Protein AF-A0A291JMP6-F1 (afdb_monomer)

Sequence (75 aa):
MKDDKLRTSNSNIKAIFLTILPMHIFFIALSIYNILTKDSILALSLSIFSLMIFTSMLTLFLNTYMISKTKNNSR

Structure (mmCIF, N/CA/C/O backbone):
data_AF-A0A291JMP6-F1
#
_entry.id   AF-A0A291JMP6-F1
#
loop_
_atom_site.group_PDB
_atom_site.id
_atom_site.type_symbol
_atom_site.label_atom_id
_atom_site.label_alt_id
_atom_site.label_comp_id
_atom_site.label_asym_id
_atom_site.label_entity_id
_atom_site.label_seq_id
_atom_site.pdbx_PDB_ins_code
_atom_site.Cartn_x
_atom_site.Cartn_y
_atom_site.Cartn_z
_atom_site.occupancy
_atom_site.B_iso_or_equiv
_atom_site.auth_seq_id
_atom_site.auth_comp_id
_atom_site.auth_asym_id
_atom_site.auth_atom_id
_atom_site.pdbx_PDB_model_num
ATOM 1 N N . MET A 1 1 ? -27.626 9.103 26.451 1.00 47.56 1 MET A N 1
ATOM 2 C CA . MET A 1 1 ? -28.010 9.460 25.062 1.00 47.56 1 MET A CA 1
ATOM 3 C C . MET A 1 1 ? -26.850 10.016 24.211 1.00 47.56 1 MET A C 1
ATOM 5 O O . MET A 1 1 ? -27.055 10.254 23.029 1.00 47.56 1 MET A O 1
ATOM 9 N N . LYS A 1 2 ? -25.629 10.222 24.750 1.00 51.72 2 LYS A N 1
ATOM 10 C CA . LYS A 1 2 ? -24.431 10.594 23.954 1.00 51.72 2 LYS A CA 1
ATOM 11 C C . LYS A 1 2 ? -23.558 9.385 23.573 1.00 51.72 2 LYS A C 1
ATOM 13 O O . LYS A 1 2 ? -22.842 9.446 22.577 1.00 51.72 2 LYS A O 1
ATOM 18 N N . ASP A 1 3 ? -23.658 8.288 24.318 1.00 50.22 3 ASP A N 1
ATOM 19 C CA . ASP A 1 3 ? -22.811 7.097 24.167 1.00 50.22 3 ASP A CA 1
ATOM 20 C C . ASP A 1 3 ? -23.153 6.257 22.927 1.00 50.22 3 ASP A C 1
ATOM 22 O O . ASP A 1 3 ? -22.265 5.688 22.289 1.00 50.22 3 ASP A O 1
ATOM 26 N N . ASP A 1 4 ? -24.421 6.258 22.513 1.00 49.34 4 ASP A N 1
ATOM 27 C CA . ASP A 1 4 ? -24.906 5.455 21.384 1.00 49.34 4 ASP A CA 1
ATOM 28 C C . ASP A 1 4 ? -24.367 5.972 20.042 1.00 49.34 4 ASP A C 1
ATOM 30 O O . ASP A 1 4 ? -23.981 5.199 19.165 1.00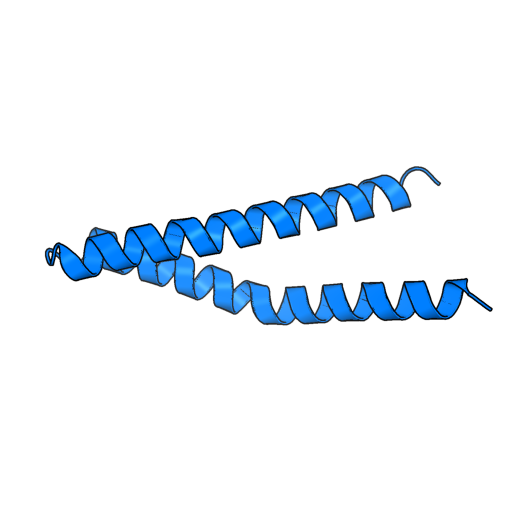 49.34 4 ASP A O 1
ATOM 34 N N . LYS A 1 5 ? -24.228 7.298 19.902 1.00 46.50 5 LYS A N 1
ATOM 35 C CA . LYS A 1 5 ? -23.706 7.932 18.681 1.00 46.50 5 LYS A CA 1
ATOM 36 C C . LYS A 1 5 ? -22.207 7.661 18.487 1.00 46.50 5 LYS A C 1
ATOM 38 O O . LYS A 1 5 ? -21.744 7.498 17.357 1.00 46.50 5 LYS A O 1
ATOM 43 N N . LEU A 1 6 ? -21.452 7.580 19.587 1.00 51.50 6 LEU A N 1
ATOM 44 C CA . LEU A 1 6 ? -20.009 7.321 19.573 1.00 51.50 6 LEU A CA 1
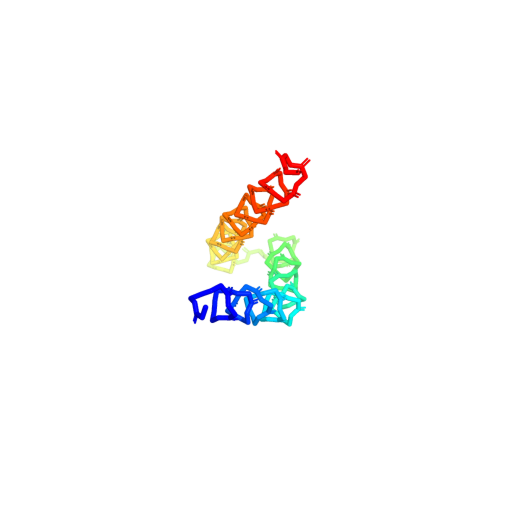ATOM 45 C C . LEU A 1 6 ? -19.698 5.849 19.245 1.00 51.50 6 LEU A C 1
ATOM 47 O O . LEU A 1 6 ? -18.731 5.559 18.537 1.00 51.50 6 LEU A O 1
ATOM 51 N N . ARG A 1 7 ? -20.543 4.921 19.718 1.00 49.84 7 ARG A N 1
ATOM 52 C CA . ARG A 1 7 ? -20.407 3.475 19.472 1.00 49.84 7 ARG A CA 1
ATOM 53 C C . ARG A 1 7 ? -20.697 3.105 18.016 1.00 49.84 7 ARG A C 1
ATOM 55 O O . ARG A 1 7 ? -19.932 2.347 17.421 1.00 49.84 7 ARG A O 1
ATOM 62 N N . THR A 1 8 ? -21.730 3.701 17.419 1.00 52.22 8 THR A N 1
ATOM 63 C CA . THR A 1 8 ? -22.072 3.504 15.999 1.00 52.22 8 THR A CA 1
ATOM 64 C C . THR A 1 8 ? -20.967 4.026 15.077 1.00 52.22 8 THR A C 1
ATOM 66 O O . THR A 1 8 ? -20.558 3.322 14.153 1.00 52.22 8 THR A O 1
ATOM 69 N N . SER A 1 9 ? -20.400 5.200 15.388 1.00 56.34 9 SER A N 1
ATOM 70 C CA . SER A 1 9 ? -19.284 5.794 14.636 1.00 56.34 9 SER A CA 1
ATOM 71 C C . SER A 1 9 ? -18.042 4.890 14.608 1.00 56.34 9 SER A C 1
ATOM 73 O O . SER A 1 9 ? -17.501 4.606 13.541 1.00 56.34 9 SER A O 1
ATOM 75 N N . ASN A 1 10 ? -17.644 4.330 15.756 1.00 59.47 10 ASN A N 1
ATOM 76 C CA . ASN A 1 10 ? -16.491 3.425 15.83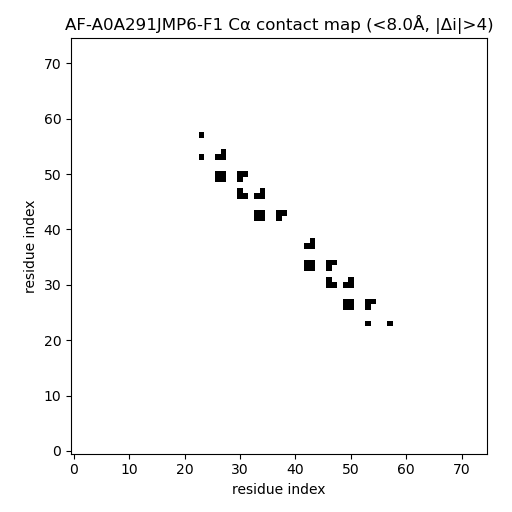6 1.00 59.47 10 ASN A CA 1
ATOM 77 C C . ASN A 1 10 ? -16.692 2.102 15.070 1.00 59.47 10 ASN A C 1
ATOM 79 O O . ASN A 1 10 ? -15.733 1.551 14.525 1.00 59.47 10 ASN A O 1
ATOM 83 N N . SER A 1 11 ? -17.926 1.588 15.002 1.00 60.91 11 SER A N 1
ATOM 84 C CA . SER A 1 11 ? -18.225 0.375 14.226 1.00 60.91 11 SER A CA 1
ATOM 85 C C . SER A 1 11 ? -18.124 0.614 12.715 1.00 60.91 11 SER A C 1
ATOM 87 O O . SER A 1 11 ? -17.570 -0.220 11.999 1.00 60.91 11 SER A O 1
ATOM 89 N N . ASN A 1 12 ? -18.546 1.795 12.251 1.00 67.06 12 ASN A N 1
ATOM 90 C CA . ASN A 1 12 ? -18.453 2.185 10.847 1.00 67.06 12 ASN A CA 1
ATOM 91 C C . ASN A 1 12 ? -16.992 2.347 10.415 1.00 67.06 12 ASN A C 1
ATOM 93 O O . ASN A 1 12 ? -16.612 1.858 9.357 1.00 67.06 12 ASN A O 1
ATOM 97 N N . ILE A 1 13 ? -16.145 2.949 11.257 1.00 68.38 13 ILE A N 1
ATOM 98 C CA . ILE A 1 13 ? -14.705 3.089 10.981 1.00 68.38 13 ILE A CA 1
ATOM 99 C C . ILE A 1 13 ? -14.029 1.713 10.884 1.00 68.38 13 ILE A C 1
ATOM 101 O O . ILE A 1 13 ? -13.224 1.486 9.984 1.00 68.38 13 ILE A O 1
ATOM 105 N N . LYS A 1 14 ? -14.394 0.762 11.757 1.00 68.25 14 LYS A N 1
ATOM 106 C CA . LYS A 1 14 ? -13.920 -0.631 11.670 1.00 68.25 14 LYS A CA 1
ATOM 107 C C . LYS A 1 14 ? -14.373 -1.338 10.392 1.00 68.25 14 LYS A C 1
ATOM 109 O O . LYS A 1 14 ? -13.577 -2.058 9.799 1.00 68.25 14 LYS A O 1
ATOM 114 N N . ALA A 1 15 ? -15.623 -1.151 9.974 1.00 74.31 15 ALA A N 1
ATOM 115 C CA . ALA A 1 15 ? -16.149 -1.752 8.750 1.00 74.31 15 ALA A CA 1
ATOM 116 C C . ALA A 1 15 ? -15.477 -1.170 7.495 1.00 74.31 15 ALA A C 1
ATOM 118 O O . ALA A 1 15 ? -15.065 -1.914 6.603 1.00 74.31 15 ALA A O 1
ATOM 119 N N . ILE A 1 16 ? -15.283 0.152 7.467 1.00 74.12 16 ILE A N 1
ATOM 120 C CA . ILE A 1 16 ? -14.530 0.847 6.416 1.00 74.12 16 ILE A CA 1
ATOM 121 C C . ILE A 1 16 ? -13.088 0.328 6.379 1.00 74.12 16 ILE A C 1
ATOM 123 O O . ILE A 1 16 ? -12.593 -0.007 5.307 1.00 74.12 16 ILE A O 1
ATOM 127 N N . PHE A 1 17 ? -12.444 0.167 7.539 1.00 71.56 17 PHE A N 1
ATOM 128 C CA . PHE A 1 17 ? -11.102 -0.409 7.644 1.00 71.56 17 PHE A CA 1
ATOM 129 C C . PHE A 1 17 ? -11.034 -1.828 7.074 1.00 71.56 17 PHE A C 1
ATOM 131 O O . PHE A 1 17 ? -10.169 -2.106 6.251 1.00 71.56 17 PHE A O 1
ATOM 138 N N . LEU A 1 18 ? -11.963 -2.711 7.449 1.00 77.31 18 LEU A N 1
ATOM 139 C CA . LEU A 1 18 ? -11.992 -4.087 6.943 1.00 77.31 18 LEU A CA 1
ATOM 140 C C . LEU A 1 18 ? -12.191 -4.149 5.423 1.00 77.31 18 LEU A C 1
ATOM 142 O O . LEU A 1 18 ? -11.673 -5.051 4.773 1.00 77.31 18 LEU A O 1
ATOM 146 N N . THR A 1 19 ? -12.906 -3.172 4.864 1.00 80.69 19 THR A N 1
ATOM 147 C CA . THR A 1 19 ? -13.165 -3.072 3.422 1.00 80.69 19 THR A CA 1
ATOM 148 C C . THR A 1 19 ? -11.965 -2.496 2.661 1.00 80.69 19 THR A C 1
ATOM 150 O O . THR A 1 19 ? -11.680 -2.910 1.541 1.00 80.69 19 THR A O 1
ATOM 153 N N . ILE A 1 20 ? -11.233 -1.556 3.267 1.00 81.50 20 ILE A N 1
ATOM 154 C CA . ILE A 1 20 ? -10.103 -0.841 2.650 1.00 81.50 20 ILE A CA 1
ATOM 155 C C . ILE A 1 20 ? -8.758 -1.559 2.845 1.00 81.50 20 ILE A C 1
ATOM 157 O O . ILE A 1 20 ? -7.842 -1.388 2.034 1.00 81.50 20 ILE A O 1
A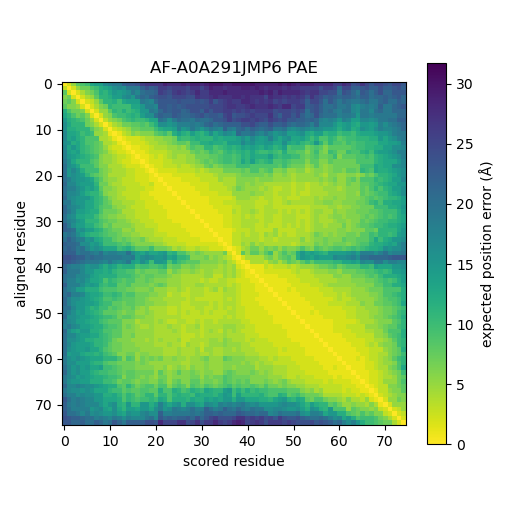TOM 161 N N . LEU A 1 21 ? -8.627 -2.384 3.886 1.00 82.75 21 LEU A N 1
ATOM 162 C CA . LEU A 1 21 ? -7.405 -3.125 4.203 1.00 82.75 21 LEU A CA 1
ATOM 163 C C . LEU A 1 21 ? -6.931 -4.039 3.052 1.00 82.75 21 LEU A C 1
ATOM 165 O O . LE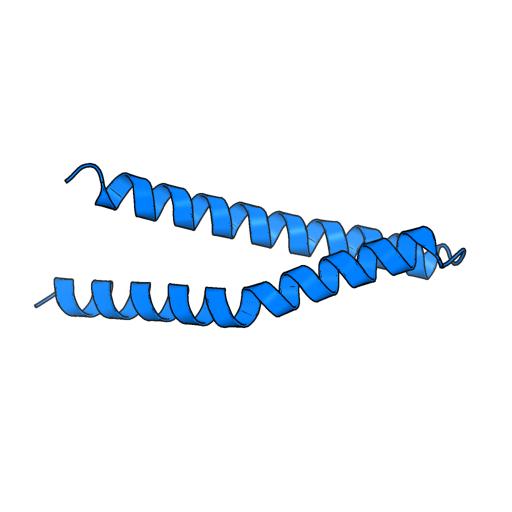U A 1 21 ? -5.748 -3.966 2.716 1.00 82.75 21 LEU A O 1
ATOM 169 N N . PRO A 1 22 ? -7.796 -4.831 2.381 1.00 85.31 22 PRO A N 1
ATOM 170 C CA . PRO A 1 22 ? -7.385 -5.640 1.232 1.00 85.31 22 PRO A CA 1
ATOM 171 C C . PRO A 1 22 ? -6.830 -4.790 0.086 1.00 85.31 22 PRO A C 1
ATOM 173 O O . PRO A 1 22 ? -5.847 -5.171 -0.544 1.00 85.31 22 PRO A O 1
ATOM 176 N N . MET A 1 23 ? -7.416 -3.610 -0.146 1.00 87.00 23 MET A N 1
ATOM 177 C CA . MET A 1 23 ? -6.945 -2.679 -1.172 1.00 87.00 23 MET A CA 1
ATOM 178 C C . MET A 1 23 ? -5.545 -2.145 -0.831 1.00 87.00 23 MET A C 1
ATOM 180 O O . MET A 1 23 ? -4.677 -2.122 -1.700 1.00 87.00 23 MET A O 1
ATOM 184 N N . HIS A 1 24 ? -5.287 -1.784 0.431 1.00 84.75 24 HIS A N 1
ATOM 185 C CA . HIS A 1 24 ? -3.953 -1.349 0.870 1.00 84.75 24 HIS A CA 1
ATOM 186 C C . HIS A 1 24 ? -2.910 -2.457 0.692 1.00 84.75 24 HIS A C 1
ATOM 188 O O . HIS A 1 24 ? -1.832 -2.205 0.156 1.00 84.75 24 HIS A O 1
ATOM 194 N N . ILE A 1 25 ? -3.241 -3.690 1.088 1.00 86.69 25 ILE A N 1
ATOM 195 C CA . ILE A 1 25 ? -2.354 -4.851 0.925 1.00 86.69 25 ILE A CA 1
ATOM 196 C C . ILE A 1 25 ? -2.056 -5.097 -0.559 1.00 86.69 25 ILE A C 1
ATOM 198 O O . ILE A 1 25 ? -0.900 -5.317 -0.919 1.00 86.69 25 ILE A O 1
ATOM 202 N N . PHE A 1 26 ? -3.068 -5.003 -1.426 1.00 88.62 26 PHE A N 1
ATOM 203 C CA . PHE A 1 26 ? -2.896 -5.148 -2.870 1.00 88.62 26 PHE A CA 1
ATOM 204 C C . PHE A 1 26 ? -1.939 -4.096 -3.445 1.00 88.62 26 PHE A C 1
ATOM 206 O O . PHE A 1 26 ? -1.012 -4.450 -4.170 1.00 88.62 26 PHE A O 1
ATOM 213 N N . PHE A 1 27 ? -2.105 -2.820 -3.088 1.00 87.69 27 PHE A N 1
ATOM 214 C CA . PHE A 1 27 ? -1.217 -1.753 -3.562 1.00 87.69 27 PHE A CA 1
ATOM 215 C C . PHE A 1 27 ? 0.220 -1.902 -3.056 1.00 87.69 27 PHE A C 1
ATOM 217 O O . PHE A 1 27 ? 1.160 -1.633 -3.807 1.00 87.69 27 PHE A O 1
ATOM 224 N N . ILE A 1 28 ? 0.407 -2.361 -1.817 1.00 88.25 28 ILE A N 1
ATOM 225 C CA . ILE A 1 28 ? 1.731 -2.664 -1.260 1.00 88.25 28 ILE A CA 1
ATOM 226 C C . ILE A 1 28 ? 2.386 -3.800 -2.053 1.00 88.25 28 ILE A C 1
ATOM 228 O O . ILE A 1 28 ? 3.510 -3.643 -2.529 1.00 88.25 28 ILE A O 1
ATOM 232 N N . ALA A 1 29 ? 1.671 -4.910 -2.259 1.00 86.88 29 ALA A N 1
ATOM 233 C CA . ALA A 1 29 ? 2.173 -6.053 -3.018 1.00 86.88 29 ALA A CA 1
ATOM 234 C C . ALA A 1 29 ? 2.495 -5.680 -4.474 1.00 86.88 29 ALA A C 1
ATOM 236 O O . ALA A 1 29 ? 3.548 -6.052 -4.986 1.00 86.88 29 ALA A O 1
ATOM 237 N N . LEU A 1 30 ? 1.634 -4.887 -5.117 1.00 86.88 30 LEU A N 1
ATOM 238 C CA . LEU A 1 30 ? 1.847 -4.388 -6.474 1.00 86.88 30 LEU A CA 1
ATOM 239 C C . LEU A 1 30 ? 3.065 -3.460 -6.560 1.00 86.88 30 LEU A C 1
ATOM 241 O O . LEU A 1 30 ? 3.842 -3.552 -7.509 1.00 86.88 30 LEU A O 1
ATOM 245 N N . SER A 1 31 ? 3.258 -2.594 -5.562 1.00 86.69 31 SER A N 1
ATOM 246 C CA . SER A 1 31 ? 4.418 -1.699 -5.498 1.00 86.69 31 SER A CA 1
ATOM 247 C C . SER A 1 31 ? 5.714 -2.497 -5.330 1.00 86.69 31 SER A C 1
ATOM 249 O O . SER A 1 31 ? 6.680 -2.242 -6.043 1.00 86.69 31 SER A O 1
ATOM 251 N N . ILE A 1 32 ? 5.726 -3.512 -4.457 1.00 87.31 32 ILE A N 1
ATOM 252 C CA . ILE A 1 32 ? 6.873 -4.418 -4.280 1.00 87.31 32 ILE A CA 1
ATOM 253 C C . ILE A 1 32 ? 7.151 -5.197 -5.571 1.00 87.31 32 ILE A C 1
ATOM 255 O O . ILE A 1 32 ? 8.296 -5.265 -6.010 1.00 87.31 32 ILE A O 1
ATOM 259 N N . TYR A 1 33 ? 6.114 -5.738 -6.213 1.00 88.81 33 TYR A N 1
ATOM 260 C CA . TYR A 1 33 ? 6.249 -6.441 -7.487 1.00 88.81 33 TYR A CA 1
ATOM 261 C C . TYR A 1 33 ? 6.852 -5.541 -8.570 1.00 88.81 33 TYR A C 1
ATOM 263 O O . TYR A 1 33 ? 7.775 -5.955 -9.268 1.00 88.81 33 TYR A O 1
ATOM 271 N N . ASN A 1 34 ? 6.394 -4.292 -8.680 1.00 85.44 34 ASN A N 1
ATOM 272 C CA . ASN A 1 34 ? 6.977 -3.336 -9.617 1.00 85.44 34 ASN A CA 1
ATOM 273 C C . ASN A 1 34 ? 8.440 -3.021 -9.288 1.00 85.44 34 ASN A C 1
ATOM 275 O O . ASN A 1 34 ? 9.241 -2.966 -10.212 1.00 85.44 34 ASN A O 1
ATOM 279 N N . ILE A 1 35 ? 8.808 -2.861 -8.014 1.00 85.31 35 ILE A N 1
ATOM 280 C CA . ILE A 1 35 ? 10.209 -2.635 -7.614 1.00 85.31 35 ILE A CA 1
ATOM 281 C C . ILE A 1 35 ? 11.094 -3.826 -8.010 1.00 85.31 35 ILE A C 1
ATOM 283 O O . ILE A 1 35 ? 12.217 -3.626 -8.457 1.00 85.31 35 ILE A O 1
ATOM 287 N N . LEU A 1 36 ? 10.591 -5.055 -7.863 1.00 84.44 36 LEU A N 1
ATOM 288 C CA . LEU A 1 36 ? 11.348 -6.276 -8.159 1.00 84.44 36 LEU A CA 1
ATOM 289 C C . LEU A 1 36 ? 11.416 -6.618 -9.653 1.00 84.44 36 LEU A C 1
ATOM 291 O O . LEU A 1 36 ? 12.337 -7.314 -10.066 1.00 84.44 36 LEU A O 1
ATOM 295 N N . THR A 1 37 ? 10.435 -6.181 -10.447 1.00 84.62 37 THR A N 1
ATOM 296 C CA . THR A 1 37 ? 10.243 -6.674 -11.826 1.00 84.62 37 THR A CA 1
ATOM 297 C C . THR A 1 37 ? 10.453 -5.596 -12.892 1.00 84.62 37 THR A C 1
ATOM 299 O O . THR A 1 37 ? 10.559 -5.918 -14.074 1.00 84.62 37 THR A O 1
ATOM 302 N N . LYS A 1 38 ? 10.466 -4.307 -12.529 1.00 78.94 38 LYS A N 1
ATOM 303 C CA . LYS A 1 38 ? 10.604 -3.201 -13.489 1.00 78.94 38 LYS A CA 1
ATOM 304 C C . LYS A 1 38 ? 11.951 -2.503 -13.314 1.00 78.94 38 LYS A C 1
ATOM 306 O O . LYS A 1 38 ? 12.189 -1.878 -12.290 1.00 78.94 38 LYS A O 1
ATOM 311 N N . ASP A 1 39 ? 12.733 -2.453 -14.389 1.00 75.25 39 ASP A N 1
ATOM 312 C CA . ASP A 1 39 ? 13.985 -1.675 -14.452 1.00 75.25 39 ASP A CA 1
ATOM 313 C C . ASP A 1 39 ? 13.769 -0.172 -14.719 1.00 75.25 39 ASP A C 1
ATOM 315 O O . ASP A 1 39 ? 14.709 0.621 -14.749 1.00 75.25 39 ASP A O 1
ATOM 319 N N . SER A 1 40 ? 12.522 0.258 -14.939 1.00 84.19 40 SER A N 1
ATOM 320 C CA . SER A 1 40 ? 12.227 1.669 -15.187 1.00 84.19 40 SER A CA 1
ATOM 321 C C . SER A 1 40 ? 12.339 2.476 -13.897 1.00 84.19 40 SER A C 1
ATOM 323 O O . SER A 1 40 ? 11.524 2.323 -12.985 1.00 84.19 40 SER A O 1
ATOM 325 N N . ILE A 1 41 ? 13.298 3.404 -13.867 1.00 83.75 41 ILE A N 1
ATOM 326 C CA . ILE A 1 41 ? 13.537 4.338 -12.755 1.00 83.75 41 ILE A CA 1
ATOM 327 C C . ILE A 1 41 ? 12.258 5.088 -12.355 1.00 83.75 41 ILE A C 1
ATOM 329 O O . ILE A 1 41 ? 12.012 5.286 -11.168 1.00 83.75 41 ILE A O 1
ATOM 333 N N . LEU A 1 42 ? 11.416 5.466 -13.324 1.00 85.38 42 LEU A N 1
ATOM 334 C CA . LEU A 1 42 ? 10.142 6.146 -13.061 1.00 85.38 42 LEU A CA 1
ATOM 335 C C . LEU A 1 42 ? 9.113 5.227 -12.391 1.00 85.38 42 LEU A C 1
ATOM 337 O O . LEU A 1 42 ? 8.392 5.653 -11.493 1.00 85.38 42 LEU A O 1
ATOM 341 N N . ALA A 1 43 ? 9.035 3.963 -12.814 1.00 80.94 43 ALA A N 1
ATOM 342 C CA . ALA A 1 43 ? 8.129 2.994 -12.199 1.00 80.94 43 ALA A CA 1
ATOM 343 C C . ALA A 1 43 ? 8.584 2.642 -10.777 1.00 80.94 43 ALA A C 1
ATOM 345 O O . ALA A 1 43 ? 7.756 2.490 -9.879 1.00 80.94 43 ALA A O 1
ATOM 346 N N . LEU A 1 44 ? 9.898 2.554 -10.573 1.00 86.06 44 LEU A N 1
ATOM 347 C CA . LEU A 1 44 ? 10.514 2.258 -9.289 1.00 86.06 44 LEU A CA 1
ATOM 348 C C . LEU A 1 44 ? 10.317 3.418 -8.304 1.00 86.06 44 LEU A C 1
ATOM 350 O O . LEU A 1 44 ? 9.845 3.190 -7.192 1.00 86.06 44 LEU A O 1
ATOM 354 N N . SER A 1 45 ? 10.579 4.662 -8.717 1.00 87.12 45 SER A N 1
ATOM 355 C CA . SER A 1 45 ? 10.379 5.840 -7.862 1.00 87.12 45 SER A CA 1
ATOM 356 C C . SER A 1 45 ? 8.913 6.026 -7.469 1.00 87.12 45 SER A C 1
ATOM 358 O O . SER A 1 45 ? 8.615 6.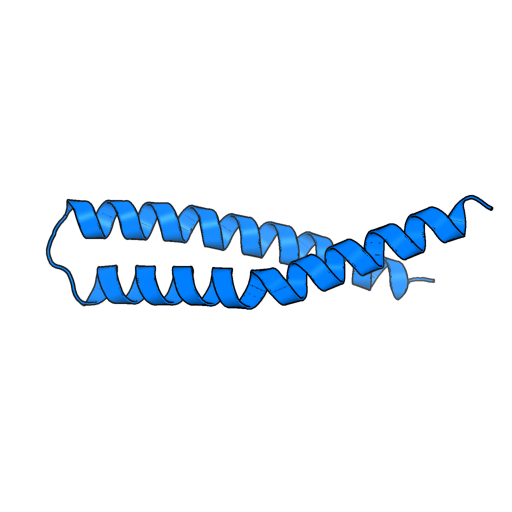235 -6.291 1.00 87.12 45 SER A O 1
ATOM 360 N N . LEU A 1 46 ? 7.986 5.854 -8.417 1.00 87.31 46 LEU A N 1
ATOM 361 C CA . LEU A 1 46 ? 6.551 5.910 -8.146 1.00 87.31 46 LEU A CA 1
ATOM 362 C C . LEU A 1 46 ? 6.105 4.789 -7.196 1.00 87.31 46 LEU A C 1
ATOM 364 O O . LEU A 1 46 ? 5.295 5.028 -6.300 1.00 87.31 46 LEU A O 1
ATOM 368 N N . SER A 1 47 ? 6.657 3.583 -7.352 1.00 89.06 47 SER A N 1
ATOM 369 C CA . SER A 1 47 ? 6.333 2.440 -6.491 1.00 89.06 47 SER A CA 1
ATOM 370 C C . SER A 1 47 ? 6.860 2.626 -5.069 1.00 89.06 47 SER A C 1
ATOM 372 O O . SER A 1 47 ? 6.127 2.356 -4.1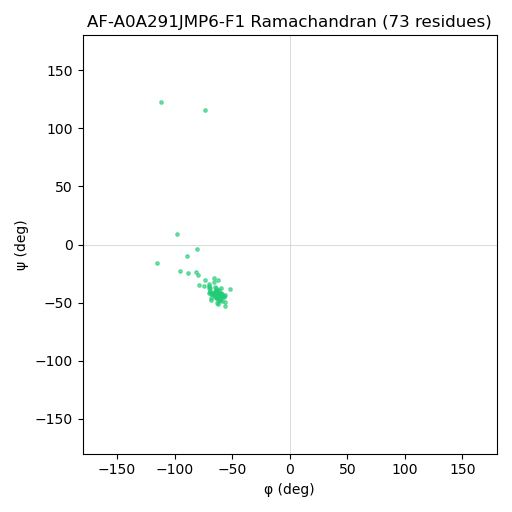23 1.00 89.06 47 SER A O 1
ATOM 374 N N . ILE A 1 48 ? 8.077 3.151 -4.892 1.00 88.44 48 ILE A N 1
ATOM 375 C CA . ILE A 1 48 ? 8.621 3.486 -3.564 1.00 88.44 48 ILE A CA 1
ATOM 376 C C . ILE A 1 48 ? 7.790 4.587 -2.900 1.00 88.44 48 ILE A C 1
ATOM 378 O O . ILE A 1 48 ? 7.445 4.474 -1.723 1.00 88.44 48 ILE A O 1
ATOM 382 N N . PHE A 1 49 ? 7.432 5.633 -3.647 1.00 90.50 49 PHE A N 1
ATOM 383 C CA . PHE A 1 49 ? 6.626 6.734 -3.124 1.00 90.50 49 PHE A CA 1
ATOM 384 C C . PHE A 1 49 ? 5.232 6.262 -2.685 1.00 90.50 49 PHE A C 1
ATOM 386 O O . PHE A 1 49 ? 4.795 6.538 -1.567 1.00 90.50 49 PHE A O 1
ATOM 393 N N . SER A 1 50 ? 4.568 5.476 -3.536 1.00 88.62 50 SER A N 1
ATOM 394 C CA . SER A 1 50 ? 3.303 4.807 -3.223 1.00 88.62 50 SER A CA 1
ATOM 395 C C . SER A 1 50 ? 3.432 3.932 -1.971 1.00 88.62 50 SER A C 1
ATOM 397 O O . SER A 1 50 ? 2.651 4.070 -1.026 1.00 88.62 50 SER A O 1
ATOM 399 N N . LEU A 1 51 ? 4.465 3.086 -1.912 1.00 89.19 51 LEU A N 1
ATOM 400 C CA . LEU A 1 51 ? 4.716 2.186 -0.789 1.00 89.19 51 LEU A CA 1
ATOM 401 C C . LEU A 1 51 ? 4.884 2.947 0.531 1.00 89.19 51 LEU A C 1
ATOM 403 O O . LEU A 1 51 ? 4.312 2.536 1.543 1.00 89.19 51 LEU A O 1
ATOM 407 N N . MET A 1 52 ? 5.608 4.068 0.525 1.00 90.88 52 MET A N 1
ATOM 408 C CA . MET A 1 52 ? 5.789 4.914 1.705 1.00 90.88 52 MET A CA 1
ATOM 409 C C . MET A 1 52 ? 4.446 5.450 2.217 1.00 90.88 52 MET A C 1
ATOM 411 O O . MET A 1 52 ? 4.140 5.298 3.400 1.00 90.88 52 MET A O 1
ATOM 415 N N . ILE A 1 53 ? 3.605 5.991 1.330 1.00 90.75 53 ILE A N 1
ATOM 416 C CA . ILE A 1 53 ? 2.290 6.541 1.698 1.00 90.75 53 ILE A CA 1
ATOM 417 C C . ILE A 1 53 ? 1.381 5.455 2.282 1.00 90.75 53 ILE A C 1
ATOM 419 O O . ILE A 1 53 ? 0.831 5.632 3.373 1.00 90.75 53 ILE A O 1
ATOM 423 N N . PHE A 1 54 ? 1.234 4.325 1.586 1.00 88.31 54 PHE A N 1
ATOM 424 C CA . PHE A 1 54 ? 0.355 3.243 2.036 1.00 88.31 54 PHE A CA 1
ATOM 425 C C . PHE A 1 54 ? 0.832 2.625 3.354 1.00 88.31 54 PHE A C 1
ATOM 427 O O . PHE A 1 54 ? 0.011 2.327 4.224 1.00 88.31 54 PHE A O 1
ATOM 434 N N . THR A 1 55 ? 2.146 2.495 3.546 1.00 88.31 55 THR A N 1
ATOM 435 C CA . THR A 1 55 ? 2.727 1.974 4.792 1.00 88.31 55 THR A CA 1
ATOM 436 C C . THR A 1 55 ? 2.523 2.941 5.959 1.00 88.31 55 THR A C 1
ATOM 438 O O . THR A 1 55 ? 2.147 2.514 7.055 1.00 88.31 55 THR A O 1
ATOM 441 N N . SER A 1 56 ? 2.710 4.248 5.748 1.00 90.19 56 SER A N 1
ATOM 442 C CA . SER A 1 56 ? 2.453 5.266 6.775 1.00 90.19 56 SER A CA 1
ATOM 443 C C . SER A 1 56 ? 0.980 5.318 7.174 1.00 90.19 56 SER A C 1
ATOM 445 O O . SER A 1 56 ? 0.677 5.315 8.370 1.00 90.19 56 SER A O 1
ATOM 447 N N . MET A 1 57 ? 0.065 5.294 6.198 1.00 87.06 57 MET A N 1
ATOM 448 C CA . MET A 1 57 ? -1.375 5.196 6.457 1.00 87.06 57 MET A CA 1
ATOM 449 C C . MET A 1 57 ? -1.682 3.950 7.292 1.00 87.06 57 MET A C 1
ATOM 451 O O . MET A 1 57 ? -2.265 4.065 8.370 1.00 87.06 57 MET A O 1
ATOM 455 N N . LEU A 1 58 ? -1.219 2.773 6.858 1.00 86.50 58 LEU A N 1
ATOM 456 C CA . LEU A 1 58 ? -1.442 1.512 7.570 1.00 86.50 58 LEU A CA 1
ATOM 457 C C . LEU A 1 58 ? -0.928 1.568 9.017 1.00 86.50 58 LEU A C 1
ATOM 459 O O . LEU A 1 58 ? -1.628 1.144 9.936 1.00 86.50 58 LEU A O 1
ATOM 463 N N . THR A 1 59 ? 0.258 2.138 9.232 1.00 88.19 59 THR A N 1
ATOM 464 C CA . THR A 1 59 ? 0.867 2.288 10.563 1.00 88.19 59 THR A CA 1
ATOM 465 C C . THR A 1 59 ? 0.026 3.182 11.473 1.00 88.19 59 THR A C 1
ATOM 467 O O . THR A 1 59 ? -0.244 2.821 12.620 1.00 88.19 59 THR A O 1
ATOM 470 N N . LEU A 1 60 ? -0.440 4.328 10.970 1.00 87.25 60 LEU A N 1
ATOM 471 C CA . LEU A 1 60 ? -1.279 5.256 11.731 1.00 87.25 60 LEU A CA 1
ATOM 472 C C . LEU A 1 60 ? -2.634 4.626 12.081 1.00 87.25 60 LEU A C 1
ATOM 474 O O . LEU A 1 60 ? -3.119 4.762 13.211 1.00 87.25 60 LEU A O 1
ATOM 478 N N . PHE A 1 61 ? -3.216 3.873 11.147 1.00 80.62 61 PHE A N 1
ATOM 479 C CA . PHE A 1 61 ? -4.449 3.125 11.381 1.00 80.62 61 PHE A CA 1
ATOM 480 C C . PHE A 1 61 ? -4.266 2.013 12.421 1.00 80.62 61 PHE A C 1
ATOM 482 O O . PHE A 1 61 ? -5.081 1.907 13.340 1.00 80.62 61 PHE A O 1
ATOM 489 N N . LEU A 1 62 ? -3.186 1.227 12.340 1.00 84.12 62 LEU A N 1
ATOM 490 C CA . LEU A 1 62 ? -2.859 0.192 13.328 1.00 84.12 62 LEU A CA 1
ATOM 491 C C . LEU A 1 62 ? -2.631 0.784 14.720 1.00 84.12 62 LEU A C 1
ATOM 493 O O . LEU A 1 62 ? -3.160 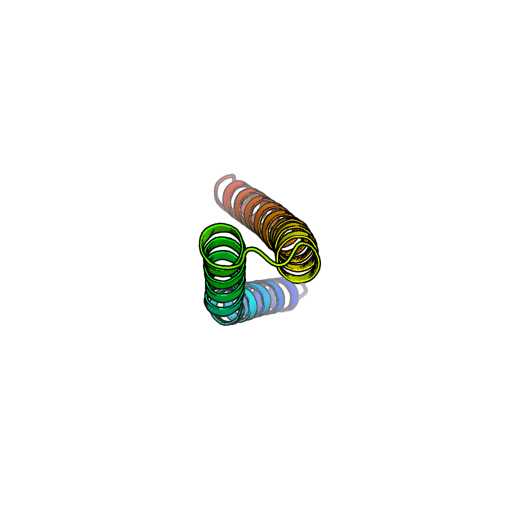0.257 15.698 1.00 84.12 62 LEU A O 1
ATOM 497 N N . ASN A 1 63 ? -1.911 1.903 14.809 1.00 86.19 63 ASN A N 1
ATOM 498 C CA . ASN A 1 63 ? -1.704 2.612 16.068 1.00 86.19 63 ASN A CA 1
ATOM 499 C C . ASN A 1 63 ? -3.042 3.068 16.673 1.00 86.19 63 ASN A C 1
ATOM 501 O O . ASN A 1 63 ? -3.338 2.799 17.837 1.00 86.19 63 ASN A O 1
ATOM 505 N N . THR A 1 64 ? -3.911 3.672 15.858 1.00 81.94 64 THR A N 1
ATOM 506 C CA . THR A 1 64 ? -5.259 4.089 16.280 1.00 81.94 64 THR A CA 1
ATOM 507 C C . THR A 1 64 ? -6.101 2.902 16.762 1.00 81.94 64 THR A C 1
ATOM 509 O O . THR A 1 64 ? -6.787 2.989 17.788 1.00 81.94 64 THR A O 1
ATOM 512 N N . TYR A 1 65 ? -6.025 1.768 16.060 1.00 78.94 65 TYR A N 1
ATOM 513 C CA . TYR A 1 65 ? -6.702 0.533 16.448 1.00 78.94 65 TYR A CA 1
ATOM 514 C C . TYR A 1 65 ? -6.172 -0.025 17.775 1.00 78.94 65 TYR A C 1
ATOM 516 O O . TYR A 1 65 ? -6.968 -0.375 18.649 1.00 78.94 65 TYR A O 1
ATOM 524 N N . MET A 1 66 ? -4.849 -0.070 17.957 1.00 80.12 66 MET A N 1
ATOM 525 C CA . MET A 1 66 ? -4.216 -0.514 19.199 1.00 80.12 66 MET A CA 1
ATOM 526 C C . MET A 1 66 ? -4.610 0.369 20.379 1.00 80.12 66 MET A C 1
ATOM 528 O O . MET A 1 66 ? -5.063 -0.156 21.393 1.00 80.12 66 MET A O 1
ATOM 532 N N . ILE A 1 67 ? -4.525 1.694 20.235 1.00 80.12 67 ILE A N 1
ATOM 533 C CA . ILE A 1 67 ? -4.938 2.651 21.273 1.00 80.12 67 ILE A CA 1
ATOM 534 C C . ILE A 1 67 ? -6.412 2.433 21.645 1.00 80.12 67 ILE A C 1
ATOM 536 O O . ILE A 1 67 ? -6.759 2.379 22.827 1.00 80.12 67 ILE A O 1
ATOM 540 N N . SER A 1 68 ? -7.279 2.245 20.646 1.00 73.31 68 SER A N 1
ATOM 541 C CA . SER A 1 68 ? -8.705 1.975 20.867 1.00 73.31 68 SER A CA 1
ATOM 542 C C . SER A 1 68 ? -8.942 0.651 21.600 1.00 73.31 68 SER A C 1
ATOM 544 O O . SER A 1 68 ? -9.782 0.586 22.498 1.00 73.31 68 SER A O 1
ATOM 546 N N . LYS A 1 69 ? -8.191 -0.402 21.255 1.00 70.19 69 LYS A N 1
ATOM 547 C CA . LYS A 1 69 ? -8.274 -1.718 21.905 1.00 70.19 69 LYS A CA 1
ATOM 548 C C . LYS A 1 69 ? -7.765 -1.669 23.349 1.00 70.19 69 LYS A C 1
ATOM 550 O O . LYS A 1 69 ? -8.451 -2.164 24.239 1.00 70.19 69 LYS A O 1
ATOM 555 N N . THR A 1 70 ? -6.621 -1.031 23.598 1.00 73.62 70 THR A N 1
ATOM 556 C CA . THR A 1 70 ? -6.048 -0.853 24.944 1.00 73.62 70 THR A CA 1
ATOM 557 C C . THR A 1 70 ? -6.996 -0.077 25.855 1.00 73.62 70 THR A C 1
ATOM 559 O O . THR A 1 70 ? -7.230 -0.481 26.990 1.00 73.62 70 THR A O 1
ATOM 562 N N . LYS A 1 71 ? -7.632 0.985 25.345 1.00 60.88 71 LYS A N 1
ATOM 563 C CA . LYS A 1 71 ? -8.612 1.770 26.110 1.00 60.88 71 LYS A CA 1
ATOM 564 C C . LYS A 1 71 ? -9.877 0.977 26.469 1.00 60.88 71 LYS A C 1
ATOM 566 O O . LYS A 1 71 ? -10.494 1.261 27.490 1.00 60.88 71 LYS A O 1
ATOM 571 N N . ASN A 1 72 ? -10.259 -0.008 25.654 1.00 58.06 72 ASN A N 1
ATOM 572 C CA . ASN A 1 72 ? -11.418 -0.864 25.913 1.00 58.06 72 ASN A CA 1
ATOM 573 C C . ASN A 1 72 ? -11.120 -2.015 26.894 1.00 58.06 72 ASN A C 1
ATOM 575 O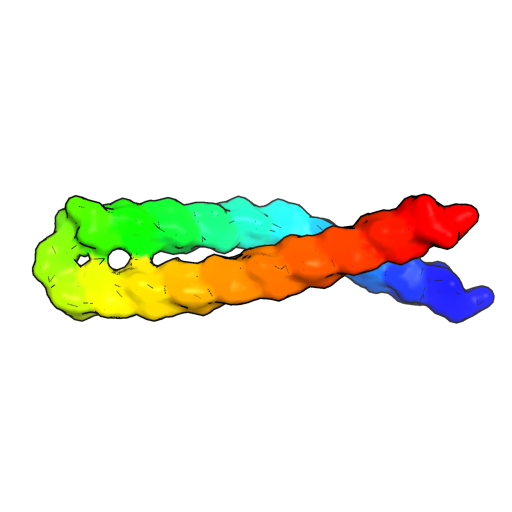 O . ASN A 1 72 ? -12.048 -2.501 27.521 1.00 58.06 72 ASN A O 1
ATOM 579 N N . ASN A 1 73 ? -9.854 -2.428 27.032 1.00 58.16 73 ASN A N 1
ATOM 580 C CA . ASN A 1 73 ? -9.409 -3.457 27.988 1.00 58.16 73 ASN A CA 1
ATOM 581 C C . ASN A 1 73 ? -9.021 -2.902 29.372 1.00 58.16 73 ASN A C 1
ATOM 583 O O . ASN A 1 73 ? -8.751 -3.680 30.278 1.00 58.16 73 ASN A O 1
ATOM 587 N N . SER A 1 74 ? -8.926 -1.577 29.522 1.00 53.41 74 SER A N 1
ATOM 588 C CA . SER A 1 74 ? -8.563 -0.908 30.782 1.00 53.41 74 SER A CA 1
ATOM 589 C C . SER A 1 74 ? -9.782 -0.395 31.570 1.00 53.41 74 SER A C 1
ATOM 591 O O . SER A 1 74 ? -9.610 0.366 32.523 1.00 53.41 74 SER A O 1
ATOM 593 N N . ARG A 1 75 ? -10.995 -0.767 31.148 1.00 44.75 75 ARG A N 1
ATOM 594 C CA . ARG A 1 75 ? -12.255 -0.627 31.891 1.00 44.75 75 ARG A CA 1
ATOM 595 C C . ARG A 1 75 ? -12.713 -2.003 32.340 1.00 44.75 75 ARG A C 1
ATOM 597 O O . ARG A 1 75 ? -13.342 -2.053 33.413 1.00 44.75 75 ARG A O 1
#

Solvent-accessible surface area (backbone atoms only — not comparable to full-atom values): 4171 Å² total; per-residue (Å²): 134,70,64,64,64,57,54,55,52,55,52,51,54,50,51,51,46,67,66,46,48,60,56,51,52,48,53,42,53,50,22,52,49,38,52,76,71,42,90,47,65,69,58,29,51,52,22,53,54,50,38,53,53,53,51,52,52,51,50,54,53,51,52,53,50,48,55,54,51,53,62,65,73,75,110

Radius of gyration: 17.09 Å; Cα contacts (8 Å, |Δi|>4): 25; chains: 1; bounding box: 42×17×47 Å

Secondary structure (DSSP, 8-state):
--HHHHHHHHHHHHHHHHHHHHHHHHHHHHHHHHHHH---HHHHHHHHHHHHHHHHHHHHHHHHHHHHHHHHH--

Nearest PDB structures (foldseek):
  6naf-assembly1_A  TM=6.662E-01  e=6.404E+00  synthetic construct
  5j0h-assembly2_B  TM=6.963E-01  e=8.433E+00  synthetic construct

Organism: NCBI:txid214473

pLDDT: mean 76.84, std 13.69, range [44.75, 90.88]

Mean predicted aligned error: 9.47 Å

Foldseek 3Di:
DVVVVVVVVVVVVVVVCVVCVVVLVVLLVVLVCQCVPPPDPVSVVVSVVSNVVSVVVVVVVVVVVVVVVVVVVVD